Protein AF-A0A0F0HRY1-F1 (afdb_monomer)

Sequence (106 aa):
MSEFIFRAVPEMVEYFSDMADEMVQRFGISRAEAVARINESWKDDTFDSFPHILCHEFPEHWAYLIYYGDVPYWDEDADRSTWVASDPPPADSPAWTLPREPEQRD

Solvent-accessible surface area (backbone atoms only — not comparable to full-atom values): 6493 Å² total; per-residue (Å²): 128,64,65,62,83,40,57,56,37,71,72,49,48,50,48,53,48,52,18,25,51,40,32,27,73,75,69,71,47,54,61,34,54,31,36,14,44,55,24,62,76,42,57,90,47,74,39,86,55,80,84,43,82,73,66,77,51,61,42,58,61,55,32,48,44,70,42,30,68,66,76,94,68,85,56,90,84,54,85,60,87,83,63,60,68,48,82,75,70,60,97,83,43,83,34,57,56,47,77,71,75,77,78,82,80,127

pLDDT: mean 92.89, std 11.97, range [34.56, 98.69]

Radius of gyration: 14.02 Å; Cα contacts (8 Å, |Δi|>4): 127; chains: 1; bounding box: 34×28×32 Å

Mean predicted aligned error: 3.97 Å

Foldseek 3Di:
DQLAQAAADPVVSVQLLVLLVLLCVPVVDDSLQSSLLVNVVAVPHHHYDPPDPVVVDHSNVVSCCSFQVDDPDDDPPDPCVPGDTDDTPDPPDPSRPDDDDPDPDD

Secondary s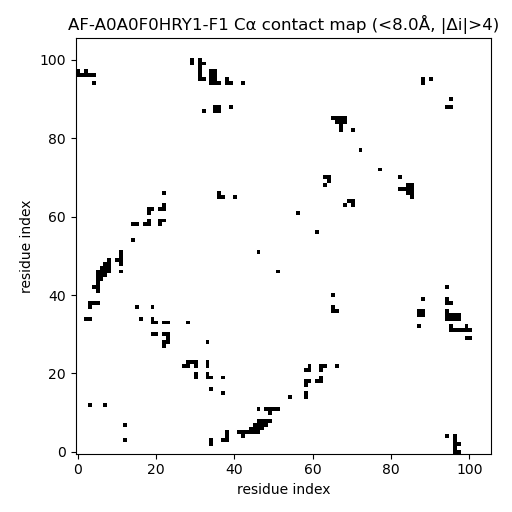tructure (DSSP, 8-state):
--S-SSEE-HHHHHHHHHHHHHHHHHH---HHHHHHHHHHHHTT-EE-SSS-GGGGS-HHHHHHHHHHS--S---TT---TTPPPPPPPPTT-TT--SPPPP----

Structure (mmCIF, N/CA/C/O backbone):
data_AF-A0A0F0HRY1-F1
#
_entry.id   AF-A0A0F0HRY1-F1
#
loop_
_atom_site.group_PDB
_atom_site.id
_atom_site.type_symbol
_atom_site.label_atom_id
_atom_site.label_alt_id
_atom_site.label_comp_id
_atom_site.label_asym_id
_atom_site.label_entity_id
_atom_site.label_seq_id
_atom_site.pdbx_PDB_ins_code
_atom_site.Cartn_x
_atom_site.Cartn_y
_atom_site.Cartn_z
_atom_site.occupancy
_atom_site.B_iso_or_equiv
_atom_site.auth_seq_id
_atom_site.auth_comp_id
_atom_site.auth_asym_id
_atom_site.auth_atom_id
_atom_site.pdbx_PDB_model_num
ATOM 1 N N . MET A 1 1 ? -16.124 4.682 6.010 1.00 60.97 1 MET A N 1
ATOM 2 C CA . MET A 1 1 ? -15.304 3.640 6.665 1.00 60.97 1 MET A CA 1
ATOM 3 C C . MET A 1 1 ? -13.858 4.068 6.501 1.00 60.97 1 MET A C 1
ATOM 5 O O . MET A 1 1 ? -13.577 4.684 5.482 1.00 60.97 1 MET A O 1
ATOM 9 N N . SER A 1 2 ? -12.999 3.857 7.500 1.00 87.00 2 SER A N 1
ATOM 10 C CA . SER A 1 2 ? -11.563 4.144 7.343 1.00 87.00 2 SER A CA 1
ATOM 11 C C . SER A 1 2 ? -10.958 3.116 6.392 1.00 87.00 2 SER A C 1
ATOM 13 O O . SER A 1 2 ? -11.267 1.935 6.539 1.00 87.00 2 SER A O 1
ATOM 15 N N . GLU A 1 3 ? -10.138 3.548 5.433 1.00 95.06 3 GLU A N 1
ATOM 16 C CA . GLU A 1 3 ? -9.381 2.628 4.573 1.00 95.06 3 GLU A CA 1
ATOM 17 C C . GLU A 1 3 ? -8.314 1.898 5.396 1.00 95.06 3 GLU A C 1
ATOM 19 O O . GLU A 1 3 ? -8.207 0.674 5.336 1.00 95.06 3 GLU A O 1
ATOM 24 N N . PHE A 1 4 ? -7.597 2.630 6.249 1.00 97.94 4 PHE A N 1
ATOM 25 C CA . PHE A 1 4 ? -6.493 2.077 7.024 1.00 97.94 4 PHE A CA 1
ATOM 26 C C . PHE A 1 4 ? -6.912 1.689 8.448 1.00 97.94 4 PHE A C 1
ATOM 28 O O . PHE A 1 4 ? -7.673 2.422 9.094 1.00 97.94 4 PHE A O 1
ATOM 35 N N . ILE A 1 5 ? -6.444 0.524 8.918 1.00 97.44 5 ILE A N 1
ATOM 36 C CA . ILE A 1 5 ? -6.753 -0.021 10.259 1.00 97.44 5 ILE A CA 1
ATOM 37 C C . ILE A 1 5 ? -5.848 0.531 11.360 1.00 97.44 5 ILE A C 1
ATOM 39 O O . ILE A 1 5 ? -6.221 0.518 12.533 1.00 97.44 5 ILE A O 1
ATOM 43 N N . PHE A 1 6 ? -4.664 1.005 10.988 1.00 96.56 6 PHE A N 1
ATOM 44 C CA . PHE A 1 6 ? -3.692 1.580 11.904 1.00 96.56 6 PHE A CA 1
ATOM 45 C C . PHE A 1 6 ? -3.932 3.078 12.100 1.00 96.56 6 PHE A C 1
ATOM 47 O O . PHE A 1 6 ? -4.596 3.760 11.315 1.00 96.56 6 PHE A O 1
ATOM 54 N N . ARG A 1 7 ? -3.366 3.610 13.182 1.00 96.88 7 ARG A N 1
ATOM 55 C CA . ARG A 1 7 ? -3.419 5.040 13.480 1.00 96.88 7 ARG A CA 1
ATOM 56 C C . ARG A 1 7 ? -2.363 5.780 12.662 1.00 96.88 7 ARG A C 1
ATOM 58 O O . ARG A 1 7 ? -1.183 5.451 12.746 1.00 96.88 7 ARG A O 1
ATOM 65 N N . ALA A 1 8 ? -2.779 6.824 11.955 1.00 97.38 8 ALA A N 1
ATOM 66 C CA . ALA A 1 8 ? -1.892 7.706 11.208 1.00 97.38 8 ALA A CA 1
ATOM 67 C C . ALA A 1 8 ? -2.379 9.162 11.267 1.00 97.38 8 ALA A C 1
ATOM 69 O O . ALA A 1 8 ? -3.586 9.415 11.339 1.00 97.38 8 ALA A O 1
ATOM 70 N N . VAL A 1 9 ? -1.448 10.119 11.241 1.00 97.81 9 VAL A N 1
ATOM 71 C CA . VAL A 1 9 ? -1.766 11.537 10.990 1.00 97.81 9 VAL A CA 1
ATOM 72 C C . VAL A 1 9 ? -2.274 11.730 9.551 1.00 97.81 9 VAL A C 1
ATOM 74 O O . VAL A 1 9 ? -1.945 10.907 8.693 1.00 97.81 9 VAL A O 1
ATOM 77 N N . PRO A 1 10 ? -3.069 12.778 9.255 1.00 97.62 10 PRO A N 1
ATOM 78 C CA . PRO A 1 10 ? -3.691 12.963 7.940 1.00 97.62 10 PRO A CA 1
ATOM 79 C C . PRO A 1 10 ? -2.714 12.896 6.760 1.00 97.62 10 PRO A C 1
ATOM 81 O O . PRO A 1 10 ? -2.999 12.233 5.772 1.00 97.62 10 PRO A O 1
ATOM 84 N N . GLU A 1 11 ? -1.533 13.491 6.895 1.00 98.00 11 GLU A N 1
ATOM 85 C CA . GLU A 1 11 ? -0.500 13.506 5.856 1.00 98.00 11 GLU A CA 1
ATOM 86 C C . GLU A 1 11 ? 0.067 12.103 5.583 1.00 98.00 11 GLU A C 1
ATOM 88 O O . GLU A 1 11 ? 0.400 11.755 4.453 1.00 98.00 11 GLU A O 1
ATOM 93 N N . MET A 1 12 ? 0.136 11.254 6.613 1.00 98.06 12 MET A N 1
ATOM 94 C CA . MET A 1 12 ? 0.509 9.849 6.443 1.00 98.06 12 MET A CA 1
ATOM 95 C C . MET A 1 12 ? -0.630 9.040 5.814 1.00 98.06 12 MET A C 1
ATOM 97 O O . MET A 1 12 ? -0.361 8.152 5.015 1.00 98.06 12 MET A O 1
ATOM 101 N N . VAL A 1 13 ? -1.896 9.349 6.123 1.00 98.06 13 VAL A N 1
ATOM 102 C CA . VAL A 1 13 ? -3.054 8.729 5.450 1.00 98.06 13 VAL A CA 1
ATOM 103 C C . VAL A 1 13 ? -3.041 9.034 3.950 1.00 98.06 13 VAL A C 1
ATOM 105 O O . VAL A 1 13 ? -3.287 8.129 3.157 1.00 98.06 13 VAL A O 1
ATOM 108 N N . GLU A 1 14 ? -2.715 10.269 3.561 1.00 98.00 14 GLU A N 1
ATOM 109 C CA . GLU A 1 14 ? -2.529 10.647 2.153 1.00 98.00 14 GLU A CA 1
ATOM 110 C C . GLU A 1 14 ? -1.395 9.836 1.513 1.00 98.00 14 GLU A C 1
ATOM 112 O O . GLU A 1 14 ? -1.615 9.201 0.487 1.00 98.00 14 GLU A O 1
ATOM 117 N N . TYR A 1 15 ? -0.240 9.721 2.178 1.00 98.19 15 TYR A N 1
ATOM 118 C CA . TYR A 1 15 ? 0.881 8.905 1.697 1.00 98.19 15 TYR A CA 1
ATOM 119 C C . TYR A 1 15 ? 0.508 7.426 1.460 1.00 98.19 15 TYR A C 1
ATOM 121 O O . TYR A 1 15 ? 0.893 6.834 0.451 1.00 98.19 15 TYR A O 1
ATOM 129 N N . PHE A 1 16 ? -0.265 6.810 2.363 1.00 98.50 16 PHE A N 1
ATOM 130 C CA . PHE A 1 16 ? -0.750 5.436 2.171 1.00 98.50 16 PHE A CA 1
ATOM 131 C C . PHE A 1 16 ? -1.834 5.335 1.089 1.00 98.50 16 PHE A C 1
ATOM 133 O O . PHE A 1 16 ? -1.920 4.313 0.409 1.00 98.50 16 PHE A O 1
ATOM 140 N N . SER A 1 17 ? -2.653 6.373 0.902 1.00 98.31 17 SER A N 1
ATOM 141 C CA . SER A 1 17 ? -3.614 6.428 -0.205 1.00 98.31 17 SER A CA 1
ATOM 142 C C . SER A 1 17 ? -2.898 6.497 -1.551 1.00 98.31 17 SER A C 1
ATOM 144 O O . SER A 1 17 ? -3.248 5.734 -2.449 1.00 98.31 17 SER A O 1
ATOM 146 N N . ASP A 1 18 ? -1.873 7.342 -1.671 1.00 98.50 18 ASP A N 1
ATOM 147 C CA . ASP A 1 18 ? -1.049 7.441 -2.878 1.00 98.50 18 ASP A CA 1
ATOM 148 C C . ASP A 1 18 ? -0.367 6.098 -3.173 1.00 98.50 18 ASP A C 1
ATOM 150 O O . ASP A 1 18 ? -0.356 5.630 -4.307 1.00 98.50 18 ASP A O 1
ATOM 154 N N . MET A 1 19 ? 0.114 5.404 -2.136 1.00 98.69 19 MET A N 1
ATOM 155 C CA . MET A 1 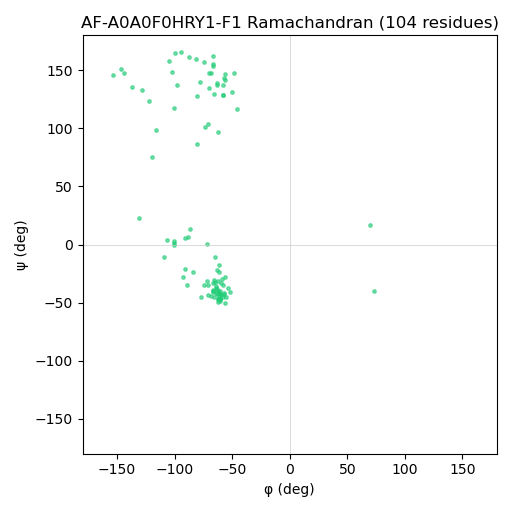19 ? 0.647 4.046 -2.271 1.00 98.69 19 MET A CA 1
ATOM 156 C C . MET A 1 19 ? -0.392 3.062 -2.812 1.00 98.69 19 MET A C 1
ATOM 158 O O . MET A 1 19 ? -0.074 2.258 -3.687 1.00 98.69 19 MET A O 1
ATOM 162 N N . ALA A 1 20 ? -1.634 3.121 -2.323 1.00 98.69 20 ALA A N 1
ATOM 163 C CA . ALA A 1 20 ? -2.710 2.282 -2.835 1.00 98.69 20 ALA A CA 1
ATOM 164 C C . ALA A 1 20 ? -3.005 2.588 -4.314 1.00 98.69 20 ALA A C 1
ATOM 166 O O . ALA A 1 20 ? -3.228 1.661 -5.093 1.00 98.69 20 ALA A O 1
ATOM 167 N N . ASP A 1 21 ? -2.951 3.859 -4.717 1.00 98.62 21 ASP A N 1
ATOM 168 C CA . ASP A 1 21 ? -3.118 4.269 -6.113 1.00 98.62 21 ASP A CA 1
ATOM 169 C C . ASP A 1 21 ? -1.971 3.775 -7.006 1.00 98.62 21 ASP A C 1
ATOM 171 O O . ASP A 1 21 ? 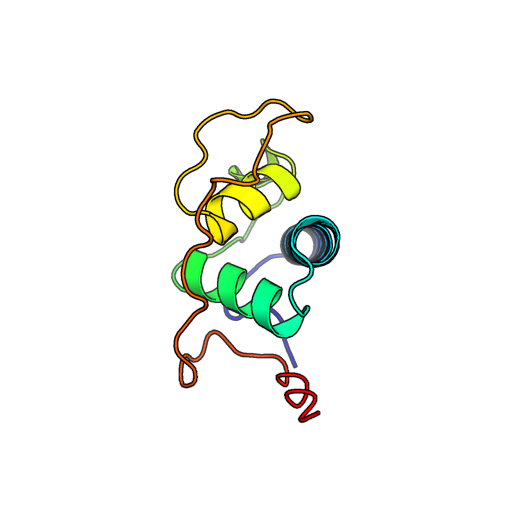-2.231 3.282 -8.106 1.00 98.62 21 ASP A O 1
ATOM 175 N N . GLU A 1 22 ? -0.724 3.810 -6.528 1.00 98.38 22 GLU A N 1
ATOM 176 C CA . GLU A 1 22 ? 0.423 3.210 -7.224 1.00 98.38 22 GLU A CA 1
ATOM 177 C C . GLU A 1 22 ? 0.237 1.696 -7.411 1.00 98.38 22 GLU A C 1
ATOM 179 O O . GLU A 1 22 ? 0.479 1.169 -8.499 1.00 98.38 22 GLU A O 1
ATOM 184 N N . MET A 1 23 ? -0.252 0.983 -6.389 1.00 98.44 23 MET A N 1
ATOM 185 C CA . MET A 1 23 ? -0.527 -0.455 -6.493 1.00 98.44 23 MET A CA 1
ATOM 186 C C . MET A 1 23 ? -1.608 -0.764 -7.538 1.00 98.44 23 MET A C 1
ATOM 188 O O . MET A 1 23 ? -1.451 -1.696 -8.330 1.00 98.44 23 MET A O 1
ATOM 192 N N . VAL A 1 24 ? -2.689 0.021 -7.575 1.00 98.31 24 VAL A N 1
ATOM 193 C CA . VAL A 1 24 ? -3.757 -0.130 -8.576 1.00 98.31 24 VAL A CA 1
ATOM 194 C C . VAL A 1 24 ? -3.209 0.116 -9.983 1.00 98.31 24 VAL A C 1
ATOM 196 O O . VAL A 1 24 ? -3.407 -0.706 -10.877 1.00 98.31 24 VAL A O 1
ATOM 199 N N . GLN A 1 25 ? -2.488 1.221 -10.183 1.00 97.19 25 GLN A N 1
ATOM 200 C CA . GLN A 1 25 ? -1.980 1.618 -11.498 1.00 97.19 25 GLN A CA 1
ATOM 201 C C . GLN A 1 25 ? -0.925 0.651 -12.044 1.00 97.19 25 GLN A C 1
ATOM 203 O O . GLN A 1 25 ? -0.919 0.364 -13.241 1.00 97.19 25 GLN A O 1
ATOM 208 N N . ARG A 1 26 ? -0.033 0.143 -11.186 1.00 95.00 26 ARG A N 1
ATOM 209 C CA . ARG A 1 26 ? 1.108 -0.682 -11.613 1.00 95.00 26 ARG A CA 1
ATOM 210 C C . ARG A 1 26 ? 0.796 -2.167 -11.680 1.00 95.00 26 ARG A C 1
ATOM 212 O O . ARG A 1 26 ? 1.359 -2.856 -12.528 1.00 95.00 26 ARG A O 1
ATOM 219 N N . PHE A 1 27 ? -0.052 -2.668 -10.784 1.00 95.44 27 PHE A N 1
ATOM 220 C CA . PHE A 1 27 ? -0.292 -4.108 -10.642 1.00 95.44 27 PHE A CA 1
ATOM 221 C C . PHE A 1 27 ? -1.679 -4.535 -11.122 1.00 95.44 27 PHE A C 1
ATOM 223 O O . PHE A 1 27 ? -1.927 -5.729 -11.260 1.00 95.44 27 PHE A O 1
ATOM 230 N N . GLY A 1 28 ? -2.578 -3.583 -11.395 1.00 95.94 28 GLY A N 1
ATOM 231 C CA . GLY A 1 28 ? -3.925 -3.872 -11.887 1.00 95.94 28 GLY A CA 1
ATOM 232 C C . GLY A 1 28 ? -4.837 -4.539 -10.855 1.00 95.94 28 GLY A C 1
ATOM 233 O O . GLY A 1 28 ? -5.858 -5.111 -11.231 1.00 95.94 28 GLY A O 1
ATOM 234 N N . ILE A 1 29 ? -4.480 -4.487 -9.568 1.00 97.50 29 ILE A N 1
ATOM 235 C CA . ILE A 1 29 ? -5.321 -4.984 -8.473 1.00 97.50 29 ILE A CA 1
ATOM 236 C C . ILE A 1 29 ? -6.387 -3.957 -8.083 1.00 97.50 29 ILE A C 1
ATOM 238 O O . ILE A 1 29 ? -6.253 -2.762 -8.340 1.00 97.50 29 ILE A O 1
ATOM 242 N N . SER A 1 30 ? -7.452 -4.416 -7.424 1.00 97.56 30 SER A N 1
ATOM 243 C CA . SER A 1 30 ? -8.487 -3.515 -6.904 1.00 97.56 30 SER A CA 1
ATOM 244 C C . SER A 1 30 ? -7.950 -2.627 -5.774 1.00 97.56 30 SER A C 1
ATOM 246 O O . SER A 1 30 ? -7.070 -3.037 -5.011 1.00 97.56 30 SER A O 1
ATOM 248 N N . ARG A 1 31 ? -8.551 -1.443 -5.576 1.00 97.88 31 ARG A N 1
ATOM 249 C CA . ARG A 1 31 ? -8.230 -0.584 -4.417 1.00 97.88 31 ARG A CA 1
ATOM 250 C C . ARG A 1 31 ? -8.460 -1.314 -3.089 1.00 97.88 31 ARG A C 1
ATOM 252 O O . ARG A 1 31 ? -7.696 -1.122 -2.151 1.00 97.88 31 ARG A O 1
ATOM 259 N N . ALA A 1 32 ? -9.474 -2.181 -3.014 1.00 98.00 32 ALA A N 1
ATOM 260 C CA . ALA A 1 32 ? -9.744 -2.981 -1.821 1.00 98.00 32 ALA A CA 1
ATOM 261 C C . ALA A 1 32 ? -8.590 -3.938 -1.487 1.00 98.00 32 ALA A C 1
ATOM 263 O O . ALA A 1 32 ? -8.234 -4.076 -0.319 1.00 98.00 32 ALA A O 1
ATOM 264 N N . GLU A 1 33 ? -7.985 -4.565 -2.497 1.00 98.38 33 GLU A N 1
ATOM 265 C CA . GLU A 1 33 ? -6.810 -5.417 -2.305 1.00 98.38 33 GLU A CA 1
ATOM 266 C C . GLU A 1 33 ? -5.562 -4.604 -1.963 1.00 98.38 33 GLU A C 1
ATOM 268 O O . GLU A 1 33 ? -4.845 -4.975 -1.037 1.00 98.38 33 GLU A O 1
ATOM 273 N N . ALA A 1 34 ? -5.325 -3.480 -2.648 1.00 98.50 34 ALA A N 1
ATOM 274 C CA . ALA A 1 34 ? -4.207 -2.589 -2.343 1.00 98.50 34 ALA A CA 1
ATOM 275 C C . ALA A 1 34 ? -4.244 -2.123 -0.876 1.00 98.50 34 ALA A C 1
ATOM 277 O O . ALA A 1 34 ? -3.280 -2.303 -0.133 1.00 98.50 34 ALA A O 1
ATOM 278 N N . VAL A 1 35 ? -5.401 -1.626 -0.426 1.00 98.56 35 VAL A N 1
ATOM 279 C CA . VAL A 1 35 ? -5.624 -1.217 0.967 1.00 98.56 35 VAL A CA 1
ATOM 280 C C . VAL A 1 35 ? -5.467 -2.394 1.931 1.00 98.56 35 VAL A C 1
ATOM 282 O O . VAL A 1 35 ? -4.844 -2.236 2.978 1.00 98.56 35 VAL A O 1
ATOM 285 N N . ALA A 1 36 ? -5.975 -3.583 1.593 1.00 98.38 36 ALA A N 1
ATOM 286 C CA . ALA A 1 36 ? -5.813 -4.756 2.448 1.00 98.38 36 ALA A CA 1
ATOM 287 C C . ALA A 1 36 ? -4.344 -5.170 2.599 1.00 98.38 36 ALA A C 1
ATOM 289 O O . ALA A 1 36 ? -3.910 -5.484 3.704 1.00 98.38 36 ALA A O 1
ATOM 290 N N . ARG A 1 37 ? -3.560 -5.136 1.519 1.00 98.56 37 ARG A N 1
ATOM 291 C CA . ARG A 1 37 ? -2.122 -5.427 1.565 1.00 98.56 37 ARG A CA 1
ATOM 292 C C . ARG A 1 37 ? -1.377 -4.416 2.442 1.00 98.56 37 ARG A C 1
ATOM 294 O O . ARG A 1 37 ? -0.649 -4.831 3.336 1.00 98.56 37 ARG A O 1
ATOM 301 N N . ILE A 1 38 ? -1.641 -3.119 2.265 1.00 98.56 38 ILE A N 1
ATOM 302 C CA . ILE A 1 38 ? -1.083 -2.038 3.101 1.00 98.56 38 ILE A CA 1
ATOM 303 C C . ILE A 1 38 ? -1.448 -2.232 4.579 1.00 98.56 38 ILE A C 1
ATOM 305 O O . ILE A 1 38 ? -0.591 -2.131 5.456 1.00 98.56 38 ILE A O 1
ATOM 309 N N . ASN A 1 39 ? -2.713 -2.553 4.862 1.00 98.50 39 ASN A N 1
ATOM 310 C CA . ASN A 1 39 ? -3.181 -2.832 6.216 1.00 98.50 39 ASN A CA 1
ATOM 311 C C . ASN A 1 39 ? -2.453 -4.017 6.840 1.00 98.50 39 ASN A C 1
ATOM 313 O O . ASN A 1 39 ? -2.013 -3.914 7.977 1.00 98.50 39 ASN A O 1
ATOM 317 N N . GLU A 1 40 ? -2.312 -5.127 6.118 1.00 98.06 40 GLU A N 1
ATOM 318 C CA . GLU A 1 40 ? -1.628 -6.313 6.634 1.00 98.06 40 GLU A CA 1
ATOM 319 C C . GLU A 1 40 ? -0.144 -6.036 6.916 1.00 98.06 40 GLU A C 1
ATOM 321 O O . GLU A 1 40 ? 0.373 -6.500 7.932 1.00 98.06 40 GLU A O 1
ATOM 326 N N . SER A 1 41 ? 0.520 -5.240 6.069 1.00 97.75 41 SER A N 1
ATOM 327 C CA . SER A 1 41 ? 1.938 -4.894 6.219 1.00 97.75 41 SER A CA 1
ATOM 328 C C . SER A 1 41 ? 2.253 -4.056 7.460 1.00 97.75 41 SER A C 1
ATOM 330 O O . SER A 1 41 ? 3.344 -4.204 8.004 1.00 97.75 41 SER A O 1
ATOM 332 N N . TRP A 1 42 ? 1.319 -3.214 7.917 1.00 97.38 42 TRP A N 1
ATOM 333 C CA . TRP A 1 42 ? 1.553 -2.251 9.008 1.00 97.38 42 TRP A CA 1
ATOM 334 C C . TRP A 1 42 ? 0.480 -2.260 10.103 1.00 97.38 42 TRP A C 1
ATOM 336 O O . TRP A 1 42 ? 0.297 -1.281 10.825 1.00 97.38 42 TRP A O 1
ATOM 346 N N . LYS A 1 43 ? -0.261 -3.363 10.250 1.00 96.19 43 LYS A N 1
ATOM 347 C CA . LYS A 1 43 ? -1.378 -3.481 11.209 1.00 96.19 43 LYS A CA 1
ATOM 348 C C . LYS A 1 43 ? -1.003 -3.195 12.666 1.00 96.19 43 LYS A C 1
ATOM 350 O O . LYS A 1 43 ? -1.864 -2.777 13.436 1.00 96.19 43 LYS A O 1
ATOM 355 N N . ASP A 1 44 ? 0.255 -3.434 13.027 1.00 96.75 44 ASP A N 1
ATOM 356 C CA . ASP A 1 44 ? 0.775 -3.294 14.389 1.00 96.75 44 ASP A CA 1
ATOM 357 C C . ASP A 1 44 ? 1.559 -1.980 14.592 1.00 96.75 44 ASP A C 1
ATOM 359 O O . ASP A 1 44 ? 2.083 -1.734 15.681 1.00 96.75 44 ASP A O 1
ATOM 363 N N . ASP A 1 45 ? 1.620 -1.123 13.567 1.00 97.44 45 ASP A N 1
ATOM 364 C CA . ASP A 1 45 ? 2.360 0.136 13.580 1.00 97.44 45 ASP A CA 1
ATOM 365 C C . ASP A 1 45 ? 1.465 1.359 13.848 1.00 97.44 45 ASP A C 1
ATOM 367 O O . ASP A 1 45 ? 0.234 1.337 13.753 1.00 97.44 45 ASP A O 1
ATOM 371 N N . THR A 1 46 ? 2.113 2.474 14.189 1.00 97.12 46 THR A N 1
ATOM 372 C CA . THR A 1 46 ? 1.469 3.779 14.386 1.00 97.12 46 THR A CA 1
ATOM 373 C C . THR A 1 46 ? 2.298 4.881 13.745 1.00 97.12 46 THR A C 1
ATOM 375 O O . THR A 1 46 ? 3.507 4.948 13.964 1.00 97.12 46 THR A O 1
ATOM 378 N N . PHE A 1 47 ? 1.644 5.795 13.031 1.00 97.44 47 PHE A N 1
ATOM 379 C CA . PHE A 1 47 ? 2.295 6.856 12.261 1.00 97.44 47 P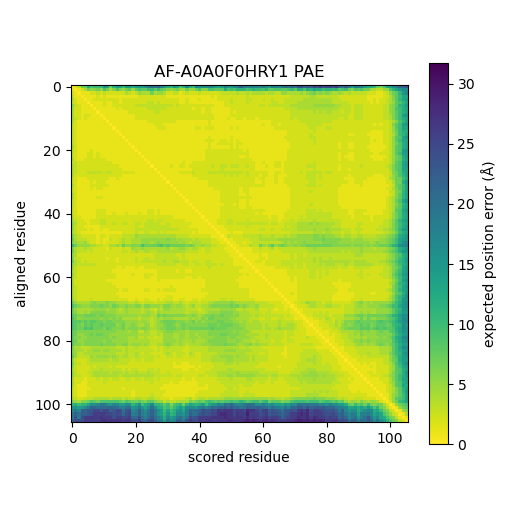HE A CA 1
ATOM 380 C C . PHE A 1 47 ? 1.869 8.241 12.769 1.00 97.44 47 PHE A C 1
ATOM 382 O O . PHE A 1 47 ? 1.050 8.929 12.163 1.00 97.44 47 PHE A O 1
ATOM 389 N N . ASP A 1 48 ? 2.411 8.643 13.921 1.00 96.50 48 ASP A N 1
ATOM 390 C CA . ASP A 1 48 ? 1.995 9.846 14.666 1.00 96.50 48 ASP A CA 1
ATOM 391 C C . ASP A 1 48 ? 2.724 11.149 14.263 1.00 96.50 48 ASP A C 1
ATOM 393 O O . ASP A 1 48 ? 2.542 12.190 14.898 1.00 96.50 48 ASP A O 1
ATOM 397 N N . SER A 1 49 ? 3.554 11.123 13.218 1.00 95.81 49 SER A N 1
ATOM 398 C CA . SER A 1 49 ? 4.306 12.292 12.752 1.00 95.81 49 SER A CA 1
ATOM 399 C C . SER A 1 49 ? 4.491 12.293 11.241 1.00 95.81 49 SER A C 1
ATOM 401 O O . SER A 1 49 ? 4.638 11.233 10.637 1.00 95.81 49 SER A O 1
ATOM 403 N N . PHE A 1 50 ? 4.597 13.489 10.664 1.00 91.81 50 PHE A N 1
ATOM 404 C CA . PHE A 1 50 ? 4.988 13.694 9.274 1.00 91.81 50 PHE A CA 1
ATOM 405 C C . PHE A 1 50 ? 6.145 14.715 9.185 1.00 91.81 50 PHE A C 1
ATOM 407 O O . PHE A 1 50 ? 6.061 15.766 9.829 1.00 91.81 50 PHE A O 1
ATOM 414 N N . PRO A 1 51 ? 7.218 14.443 8.414 1.00 92.06 51 PRO A N 1
ATOM 415 C CA . PRO A 1 51 ? 7.474 13.195 7.693 1.00 92.06 51 PRO A CA 1
ATOM 416 C C . PRO A 1 51 ? 7.809 12.034 8.643 1.00 92.06 51 PRO A C 1
ATOM 418 O O . PRO A 1 51 ? 8.418 12.225 9.697 1.00 92.06 51 PRO A O 1
ATOM 421 N N . HIS A 1 52 ? 7.419 10.822 8.254 1.00 96.00 52 HIS A N 1
ATOM 422 C CA . HIS A 1 52 ? 7.865 9.576 8.882 1.00 96.00 52 HIS A CA 1
ATOM 423 C C . HIS A 1 52 ? 9.069 9.002 8.116 1.00 96.00 52 HIS A C 1
ATOM 425 O O . HIS A 1 52 ? 9.324 9.401 6.982 1.00 96.00 52 HIS A O 1
ATOM 431 N N . ILE A 1 53 ? 9.800 8.035 8.688 1.00 95.38 53 ILE A N 1
ATOM 432 C CA . ILE A 1 53 ? 10.946 7.409 7.998 1.00 95.38 53 ILE A CA 1
ATOM 433 C C . ILE A 1 53 ? 10.547 6.740 6.671 1.00 95.38 53 ILE A C 1
ATOM 435 O O . ILE A 1 53 ? 11.334 6.739 5.732 1.00 95.38 53 ILE A O 1
ATOM 439 N N . LEU A 1 54 ? 9.306 6.249 6.561 1.00 96.38 54 LEU A N 1
ATOM 440 C CA . LEU A 1 54 ? 8.770 5.701 5.307 1.00 96.38 54 LEU A CA 1
ATOM 441 C C . LEU A 1 54 ? 8.771 6.735 4.172 1.00 96.38 54 LEU A C 1
ATOM 443 O O . LEU A 1 54 ? 9.040 6.377 3.032 1.00 96.38 54 LEU A O 1
ATOM 447 N N . CYS A 1 55 ? 8.561 8.015 4.494 1.00 96.44 55 CYS A N 1
ATOM 448 C CA . CYS A 1 55 ? 8.546 9.115 3.530 1.00 96.44 55 CYS A CA 1
ATOM 449 C C . CYS A 1 55 ? 9.939 9.464 2.977 1.00 96.44 55 CYS A C 1
ATOM 451 O O . CYS A 1 55 ? 10.053 10.409 2.200 1.00 96.44 55 CYS A O 1
ATOM 453 N N . HIS A 1 56 ? 11.000 8.761 3.397 1.00 96.56 56 HIS A N 1
ATOM 454 C CA . HIS A 1 56 ? 12.295 8.829 2.716 1.00 96.56 56 HIS A CA 1
ATOM 455 C C . HIS A 1 56 ? 12.212 8.254 1.297 1.00 96.56 56 HIS A C 1
ATOM 457 O O . HIS A 1 56 ? 12.909 8.730 0.407 1.00 96.56 56 HIS A O 1
ATOM 463 N N . GLU A 1 57 ? 11.348 7.259 1.095 1.00 96.56 57 GLU A N 1
ATOM 464 C CA . GLU A 1 57 ? 11.069 6.678 -0.213 1.00 96.56 57 GLU A CA 1
ATOM 465 C C . GLU A 1 57 ? 9.709 7.150 -0.733 1.00 96.56 57 GLU A C 1
ATOM 467 O O . GLU A 1 57 ? 8.818 7.546 0.030 1.00 96.56 57 GLU A O 1
ATOM 472 N N . PHE A 1 58 ? 9.534 7.088 -2.048 1.00 96.12 58 PHE A N 1
ATOM 473 C CA . PHE A 1 58 ? 8.243 7.355 -2.669 1.00 96.12 58 PHE A CA 1
ATOM 474 C C . PHE A 1 58 ? 7.258 6.189 -2.457 1.00 96.12 58 PHE A C 1
ATOM 476 O O . PHE A 1 58 ? 7.690 5.052 -2.229 1.00 96.12 58 PHE A O 1
ATOM 483 N N . PRO A 1 59 ? 5.936 6.435 -2.535 1.00 97.69 59 PRO A N 1
ATOM 484 C CA . PRO A 1 59 ? 4.927 5.395 -2.349 1.00 97.69 59 PRO A CA 1
ATOM 485 C C . PRO A 1 59 ? 5.121 4.164 -3.249 1.00 97.69 59 PRO A C 1
ATOM 487 O O . PRO A 1 59 ? 4.938 3.037 -2.783 1.00 97.69 59 PRO A O 1
ATOM 490 N N . GLU A 1 60 ? 5.563 4.336 -4.501 1.00 96.25 60 GLU A N 1
ATOM 491 C CA . GLU A 1 60 ? 5.774 3.221 -5.430 1.00 96.25 60 GLU A CA 1
ATOM 492 C C . GLU A 1 60 ? 6.838 2.230 -4.949 1.00 96.25 60 GLU A C 1
ATOM 494 O O . GLU A 1 60 ? 6.717 1.031 -5.206 1.00 96.25 60 GLU A O 1
ATOM 499 N N . HIS A 1 61 ? 7.851 2.695 -4.212 1.00 96.06 61 HIS A N 1
ATOM 500 C CA . HIS A 1 61 ? 8.898 1.828 -3.675 1.00 96.06 61 HIS A CA 1
ATOM 501 C C . HIS A 1 61 ? 8.297 0.778 -2.735 1.00 96.06 61 HIS A C 1
ATOM 503 O O . HIS A 1 61 ? 8.529 -0.425 -2.882 1.00 96.06 61 HIS A O 1
ATOM 509 N N . TRP A 1 62 ? 7.457 1.230 -1.803 1.00 97.69 62 TRP A N 1
ATOM 510 C CA . TRP A 1 62 ? 6.774 0.351 -0.861 1.00 97.69 62 TRP A CA 1
ATOM 511 C C . TRP A 1 62 ? 5.692 -0.486 -1.537 1.00 97.69 62 TRP A C 1
ATOM 513 O O . TRP A 1 62 ? 5.541 -1.654 -1.188 1.00 97.69 62 TRP A O 1
ATOM 523 N N . ALA A 1 63 ? 4.999 0.054 -2.545 1.00 97.69 63 ALA A N 1
ATOM 524 C CA . ALA A 1 63 ? 4.036 -0.704 -3.340 1.00 97.69 63 ALA A CA 1
ATOM 525 C C . ALA A 1 63 ? 4.676 -1.968 -3.948 1.00 97.69 63 ALA A C 1
ATOM 527 O O . ALA A 1 63 ? 4.107 -3.055 -3.835 1.00 97.69 63 ALA A O 1
ATOM 528 N N . TYR A 1 64 ? 5.882 -1.858 -4.525 1.00 96.88 64 TYR A N 1
ATOM 529 C CA . TYR A 1 64 ? 6.624 -3.016 -5.042 1.00 96.88 64 TYR A CA 1
ATOM 530 C C . TYR A 1 64 ? 6.986 -4.024 -3.947 1.00 96.88 64 TYR A C 1
ATOM 532 O O . TYR A 1 64 ? 6.758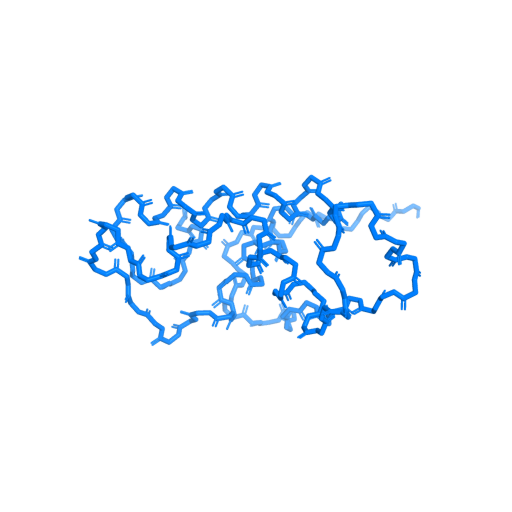 -5.220 -4.139 1.00 96.88 64 TYR A O 1
ATOM 540 N N . LEU A 1 65 ? 7.509 -3.565 -2.803 1.00 96.94 65 LEU A N 1
ATOM 541 C CA . LEU A 1 65 ? 7.870 -4.454 -1.688 1.00 96.94 65 LEU A CA 1
ATOM 542 C C . LEU A 1 65 ? 6.666 -5.208 -1.141 1.00 96.94 65 LEU A C 1
ATOM 544 O O . LEU A 1 65 ? 6.747 -6.409 -0.917 1.00 96.94 65 LEU A O 1
ATOM 548 N N . ILE A 1 66 ? 5.545 -4.520 -0.949 1.00 97.94 66 ILE A N 1
ATOM 549 C CA . ILE A 1 66 ? 4.320 -5.121 -0.422 1.00 97.94 66 ILE A CA 1
ATOM 550 C C . ILE A 1 66 ? 3.735 -6.125 -1.416 1.00 97.94 66 ILE A C 1
ATOM 552 O O . ILE A 1 66 ? 3.246 -7.182 -1.019 1.00 97.94 66 ILE A O 1
ATOM 556 N N . TYR A 1 67 ? 3.748 -5.796 -2.709 1.00 97.88 67 TYR A N 1
ATOM 557 C CA . TYR A 1 67 ? 3.112 -6.631 -3.719 1.00 97.88 67 TYR A CA 1
ATOM 558 C C . TYR A 1 67 ? 3.934 -7.872 -4.069 1.00 97.88 67 TYR A C 1
ATOM 560 O O . TYR A 1 67 ? 3.378 -8.966 -4.136 1.00 97.88 67 TYR A O 1
ATOM 568 N N . TYR A 1 68 ? 5.244 -7.731 -4.272 1.00 96.56 68 TYR A N 1
ATOM 569 C CA . TYR A 1 68 ? 6.103 -8.851 -4.664 1.00 96.56 68 TYR A CA 1
ATOM 570 C C . TYR A 1 68 ? 6.749 -9.563 -3.472 1.00 96.56 68 TYR A C 1
ATOM 572 O O . TYR A 1 68 ? 7.023 -10.757 -3.559 1.00 96.56 68 TYR A O 1
ATOM 580 N N . GLY A 1 69 ? 6.975 -8.881 -2.346 1.00 92.88 69 GLY A N 1
ATOM 581 C CA . GLY A 1 69 ? 7.709 -9.412 -1.189 1.00 92.88 69 GLY A CA 1
ATOM 582 C C . GLY A 1 69 ? 9.221 -9.521 -1.426 1.00 92.88 69 GLY A C 1
ATOM 583 O O . GLY A 1 69 ? 10.008 -9.171 -0.549 1.00 92.88 69 GLY A O 1
ATOM 584 N N . ASP A 1 70 ? 9.625 -9.946 -2.624 1.00 90.75 70 ASP A N 1
ATOM 585 C CA . ASP A 1 70 ? 11.003 -9.956 -3.112 1.00 90.75 70 ASP A CA 1
ATOM 586 C C . ASP A 1 70 ? 11.104 -9.140 -4.409 1.00 90.75 70 ASP A C 1
ATOM 588 O O . ASP A 1 70 ? 10.391 -9.406 -5.378 1.00 90.75 70 ASP A O 1
ATOM 592 N N . VAL A 1 71 ? 11.978 -8.128 -4.419 1.00 92.75 71 VAL A N 1
ATOM 593 C CA . VAL A 1 71 ? 12.211 -7.226 -5.559 1.00 92.75 71 VAL A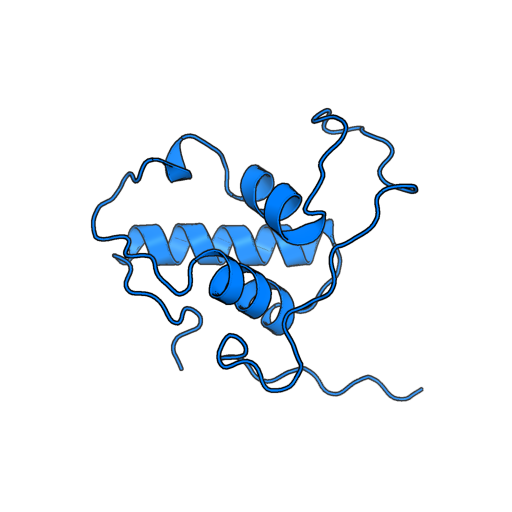 CA 1
ATOM 594 C C . VAL A 1 71 ? 13.652 -7.424 -6.041 1.00 92.75 71 VAL A C 1
ATOM 596 O O . VAL A 1 71 ? 14.577 -6.854 -5.455 1.00 92.75 71 VAL A O 1
ATOM 599 N N . PRO A 1 72 ? 13.876 -8.225 -7.102 1.00 90.75 72 PRO A N 1
ATOM 600 C CA . PRO A 1 72 ? 15.223 -8.585 -7.545 1.00 90.75 72 PRO A CA 1
ATOM 601 C C . PRO A 1 72 ? 16.079 -7.409 -8.038 1.00 90.75 72 PRO A C 1
ATOM 603 O O . PRO A 1 72 ? 17.297 -7.414 -7.858 1.00 90.75 72 PRO A O 1
ATOM 606 N N . TYR A 1 73 ? 15.468 -6.423 -8.698 1.00 91.12 73 TYR A N 1
ATOM 607 C CA . TYR A 1 73 ? 16.146 -5.243 -9.244 1.00 91.12 73 TYR A CA 1
ATOM 608 C C . TYR A 1 73 ? 15.183 -4.056 -9.333 1.00 91.12 73 TYR A C 1
ATOM 610 O O . TYR A 1 73 ? 13.998 -4.231 -9.587 1.00 91.12 73 TYR A O 1
ATOM 618 N N . TRP A 1 74 ? 15.698 -2.845 -9.121 1.00 91.25 74 TRP A N 1
ATOM 619 C CA . TRP A 1 74 ? 14.895 -1.629 -8.919 1.00 91.25 74 TRP A CA 1
ATOM 620 C C . TRP A 1 74 ? 14.761 -0.735 -10.150 1.00 91.25 74 TRP A C 1
ATOM 622 O O . TRP A 1 74 ? 14.140 0.322 -10.070 1.00 91.25 74 TRP A O 1
ATOM 632 N N . ASP A 1 75 ? 15.343 -1.139 -11.278 1.00 92.00 75 ASP A N 1
ATOM 633 C CA . ASP A 1 75 ? 15.286 -0.358 -12.508 1.00 92.00 75 ASP A CA 1
ATOM 634 C C . ASP A 1 75 ? 13.829 -0.123 -12.936 1.00 92.00 75 ASP A C 1
ATOM 636 O O . ASP A 1 75 ? 12.994 -1.029 -12.898 1.00 92.00 75 ASP A O 1
ATOM 640 N N . GLU A 1 76 ? 13.506 1.099 -13.362 1.00 85.88 76 GLU A N 1
ATOM 641 C CA . GLU A 1 76 ? 12.151 1.454 -13.802 1.00 85.88 76 GLU A CA 1
ATOM 642 C C . GLU A 1 76 ? 11.687 0.532 -14.946 1.00 85.88 76 GLU A C 1
ATOM 644 O O . GLU A 1 76 ? 10.593 -0.040 -14.882 1.00 85.88 76 GLU A O 1
ATOM 649 N N . ASP A 1 77 ? 12.596 0.258 -15.886 1.00 89.06 77 ASP A N 1
ATOM 650 C CA . ASP A 1 77 ? 12.407 -0.593 -17.068 1.00 89.06 77 ASP A CA 1
ATOM 651 C C . ASP A 1 77 ? 12.672 -2.094 -16.822 1.00 89.06 77 ASP A C 1
ATOM 653 O O . ASP A 1 77 ? 12.813 -2.872 -17.767 1.00 89.06 77 ASP A O 1
ATOM 657 N N . ALA A 1 78 ? 12.762 -2.521 -15.560 1.00 90.94 78 ALA A N 1
ATOM 658 C CA . ALA A 1 78 ? 12.893 -3.925 -15.182 1.00 90.94 78 ALA A CA 1
ATOM 659 C C . ALA A 1 78 ? 11.839 -4.816 -15.873 1.00 90.94 78 ALA A C 1
ATOM 661 O O . ALA A 1 78 ? 10.638 -4.530 -15.813 1.00 90.94 78 ALA A O 1
ATOM 662 N N . ASP A 1 79 ? 12.269 -5.938 -16.464 1.00 91.25 79 ASP A N 1
ATOM 663 C CA . ASP A 1 79 ? 11.347 -6.985 -16.917 1.00 91.25 79 ASP A CA 1
ATOM 664 C C . ASP A 1 79 ? 10.806 -7.744 -15.702 1.00 91.25 79 ASP A C 1
ATOM 666 O O . ASP A 1 79 ? 11.464 -8.606 -15.123 1.00 91.25 79 ASP A O 1
ATOM 670 N N . ARG A 1 80 ? 9.582 -7.401 -15.309 1.00 91.94 80 ARG A N 1
ATOM 671 C CA . ARG A 1 80 ? 8.916 -7.974 -14.134 1.00 91.94 80 ARG A CA 1
ATOM 672 C C . ARG A 1 80 ? 8.079 -9.208 -14.473 1.00 91.94 80 ARG A C 1
ATOM 674 O O . ARG A 1 80 ? 7.395 -9.730 -13.601 1.00 91.94 80 ARG A O 1
ATOM 681 N N . SER A 1 81 ? 8.121 -9.702 -15.715 1.00 91.19 81 SER A N 1
ATOM 682 C CA . SER A 1 81 ? 7.260 -10.805 -16.173 1.00 91.19 81 SER A CA 1
ATOM 683 C C . SER A 1 81 ? 7.487 -12.129 -15.435 1.00 91.19 81 SER A C 1
ATOM 685 O O . SER A 1 81 ? 6.597 -12.978 -15.409 1.00 91.19 81 SER A O 1
ATOM 687 N N . THR A 1 82 ? 8.659 -12.309 -14.821 1.00 92.19 82 THR A N 1
ATOM 688 C CA . THR A 1 82 ? 8.997 -13.503 -14.032 1.00 92.19 82 THR A CA 1
ATOM 689 C C . THR A 1 82 ? 8.867 -13.292 -12.526 1.00 92.19 82 THR A C 1
ATOM 691 O O . THR A 1 82 ? 9.187 -14.205 -11.764 1.00 92.19 82 THR A O 1
ATOM 694 N N . TRP A 1 83 ? 8.486 -12.095 -12.077 1.00 94.81 83 TRP A N 1
ATOM 695 C CA . TRP A 1 83 ? 8.351 -11.804 -10.655 1.00 94.81 83 TRP A CA 1
ATOM 696 C C . TRP A 1 83 ? 7.041 -12.388 -10.142 1.00 94.81 83 TRP A C 1
ATOM 698 O O . TRP A 1 83 ? 6.012 -12.350 -10.817 1.00 94.81 83 TRP A O 1
ATOM 708 N N . VAL A 1 84 ? 7.082 -12.952 -8.939 1.00 94.62 84 VAL A N 1
ATOM 709 C CA . VAL A 1 84 ? 5.928 -13.619 -8.340 1.00 94.62 84 VAL A CA 1
ATOM 710 C C . VAL A 1 84 ? 5.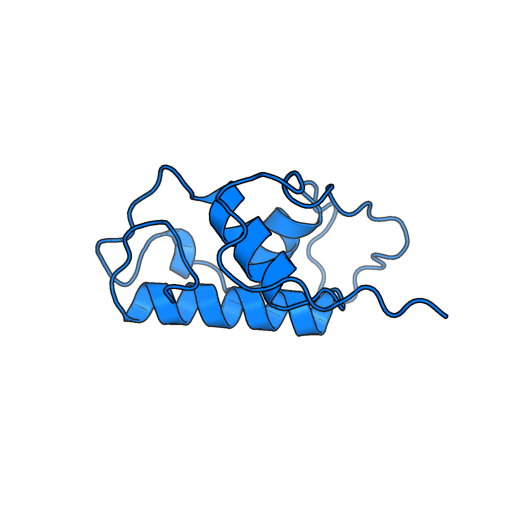298 -12.668 -7.338 1.00 94.62 84 VAL A C 1
ATOM 712 O O . VAL A 1 84 ? 5.942 -12.280 -6.367 1.00 94.62 84 VAL A O 1
ATOM 715 N N . ALA A 1 85 ? 4.050 -12.274 -7.585 1.00 95.50 85 ALA A N 1
ATOM 716 C CA . ALA A 1 85 ? 3.279 -11.519 -6.608 1.00 95.50 85 ALA A CA 1
ATOM 717 C C . ALA A 1 85 ? 3.056 -12.374 -5.355 1.00 95.50 85 ALA A C 1
ATOM 719 O O . ALA A 1 85 ? 2.735 -13.560 -5.451 1.00 95.50 85 ALA A O 1
ATOM 720 N N . SER A 1 86 ? 3.200 -11.765 -4.184 1.00 95.19 86 SER A N 1
ATOM 721 C CA . SER A 1 86 ? 2.815 -12.387 -2.923 1.00 95.19 86 SER A CA 1
ATOM 722 C C . SER A 1 86 ? 1.293 -12.532 -2.851 1.00 95.19 86 SER A C 1
ATOM 724 O O . SER A 1 86 ? 0.550 -11.682 -3.361 1.00 95.19 86 SER A O 1
ATOM 726 N N . ASP A 1 87 ? 0.816 -13.583 -2.183 1.00 95.50 87 ASP A N 1
ATOM 727 C CA . ASP A 1 87 ? -0.617 -13.796 -1.976 1.00 95.50 87 ASP A CA 1
ATOM 728 C C . ASP A 1 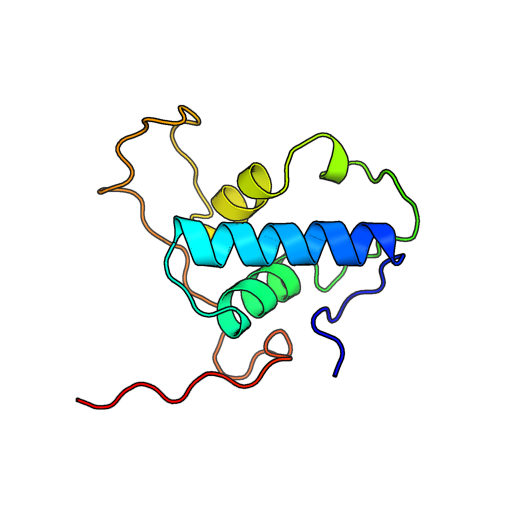87 ? -1.256 -12.585 -1.265 1.00 95.50 87 ASP A C 1
ATOM 730 O O . ASP A 1 87 ? -0.626 -11.970 -0.395 1.00 95.50 87 ASP A O 1
ATOM 734 N N . PRO A 1 88 ? -2.497 -12.203 -1.617 1.00 96.19 88 PRO A N 1
ATOM 735 C CA . PRO A 1 88 ? -3.218 -11.183 -0.869 1.00 96.19 88 PRO A CA 1
ATOM 736 C C . PRO A 1 88 ? -3.552 -11.683 0.549 1.00 96.19 88 PRO A C 1
ATOM 738 O O . PRO A 1 88 ? -3.560 -12.894 0.798 1.00 96.19 88 PRO A O 1
ATOM 741 N N . PRO A 1 89 ? -3.890 -10.780 1.490 1.00 96.94 89 PRO A N 1
ATOM 742 C CA . PRO A 1 89 ? -4.297 -11.187 2.830 1.00 96.94 89 PRO A CA 1
ATOM 743 C C . PRO A 1 89 ? -5.485 -12.167 2.794 1.00 96.94 89 PRO A C 1
ATOM 745 O O . PRO A 1 89 ? -6.369 -12.010 1.943 1.00 96.94 89 PRO A O 1
ATOM 748 N N . PRO A 1 90 ? -5.573 -13.132 3.734 1.00 96.12 90 PRO A N 1
ATOM 749 C CA . PRO A 1 90 ? -6.669 -14.099 3.792 1.00 96.12 90 PRO A CA 1
ATOM 750 C C . PRO A 1 90 ? -8.053 -13.456 3.684 1.00 96.12 90 PRO A C 1
ATOM 752 O O . PRO A 1 90 ? -8.281 -12.341 4.159 1.00 96.12 90 PRO A O 1
ATOM 755 N N . ALA A 1 91 ? -9.000 -14.171 3.073 1.00 93.56 91 ALA A N 1
ATOM 756 C CA . ALA A 1 91 ? -10.328 -13.649 2.761 1.00 93.56 91 ALA A CA 1
ATOM 757 C C . ALA A 1 91 ? -11.155 -13.225 3.998 1.00 93.56 91 ALA A C 1
ATOM 759 O O . ALA A 1 91 ? -12.135 -12.495 3.854 1.00 93.56 91 ALA A O 1
ATOM 760 N N . ASP A 1 92 ? -10.785 -13.667 5.190 1.00 94.19 92 ASP A N 1
ATOM 761 C CA . ASP A 1 92 ? -11.386 -13.340 6.483 1.00 94.19 92 ASP A CA 1
ATOM 762 C C . ASP A 1 92 ? -10.518 -12.390 7.331 1.00 94.19 92 ASP A C 1
ATOM 764 O O . ASP A 1 92 ? -10.888 -12.066 8.461 1.00 94.19 92 ASP A O 1
ATOM 768 N N . SER A 1 93 ? -9.386 -11.913 6.795 1.00 96.62 93 SER A N 1
ATOM 769 C CA . SER A 1 93 ? -8.500 -10.982 7.498 1.00 96.62 93 SER A CA 1
ATOM 770 C C . SER A 1 93 ? -9.210 -9.648 7.788 1.00 96.62 93 SER A C 1
ATOM 772 O O . SER A 1 93 ? -9.885 -9.101 6.908 1.00 96.62 93 SER A O 1
ATOM 774 N N . PRO A 1 94 ? -9.014 -9.059 8.985 1.00 96.00 94 PRO A N 1
ATOM 775 C CA . PRO A 1 94 ? -9.509 -7.719 9.298 1.00 96.00 94 PRO A CA 1
ATOM 776 C C . PRO A 1 94 ? -8.848 -6.614 8.457 1.00 96.00 94 PRO A C 1
ATOM 778 O O . PRO A 1 94 ? -9.320 -5.481 8.477 1.00 96.00 94 PRO A O 1
ATOM 781 N N . ALA A 1 95 ? -7.781 -6.926 7.712 1.00 97.38 95 ALA A N 1
ATOM 782 C CA . ALA A 1 95 ? -7.133 -5.995 6.793 1.00 97.38 95 ALA A CA 1
ATOM 783 C C . ALA A 1 95 ? -8.069 -5.515 5.665 1.00 97.38 95 ALA A C 1
ATOM 785 O O . ALA A 1 95 ? -7.883 -4.430 5.113 1.00 97.38 95 ALA A O 1
ATOM 786 N N . TRP A 1 96 ? -9.105 -6.294 5.344 1.00 97.50 96 TRP A N 1
ATOM 787 C CA . TRP A 1 96 ? -10.107 -5.954 4.338 1.00 97.50 96 TRP A CA 1
ATOM 788 C C . TRP A 1 96 ? -11.170 -4.996 4.893 1.00 97.50 96 TRP A C 1
ATOM 790 O O . TRP A 1 96 ? -12.232 -5.407 5.357 1.00 97.50 96 TRP A O 1
ATOM 800 N N . THR A 1 97 ? -10.883 -3.698 4.828 1.00 97.12 97 THR A N 1
ATOM 801 C CA . THR A 1 97 ? -11.765 -2.610 5.297 1.00 97.12 97 THR A CA 1
ATOM 802 C C . THR A 1 97 ? -12.709 -2.075 4.221 1.00 97.12 97 THR A C 1
ATOM 804 O O . THR A 1 97 ? -13.732 -1.460 4.537 1.00 97.12 97 THR A O 1
ATOM 807 N N . LEU A 1 98 ? -12.372 -2.304 2.950 1.00 96.50 98 LEU A N 1
ATOM 808 C CA . LEU A 1 98 ? -13.166 -1.912 1.792 1.00 96.50 98 LEU A CA 1
ATOM 809 C C . LEU A 1 98 ? -13.925 -3.116 1.212 1.00 96.50 98 LEU A C 1
ATOM 811 O O . LEU A 1 98 ? -13.427 -4.244 1.274 1.00 96.50 98 LEU A O 1
ATOM 815 N N . PRO A 1 99 ? -15.118 -2.904 0.623 1.00 91.44 99 PRO A N 1
ATOM 816 C CA . PRO A 1 99 ? -15.825 -3.961 -0.088 1.00 91.44 99 PRO A CA 1
ATOM 817 C C . PRO A 1 99 ? -14.954 -4.519 -1.212 1.00 91.44 99 PRO A C 1
ATOM 819 O O . PRO A 1 99 ? -14.460 -3.760 -2.045 1.00 91.44 99 PRO A O 1
ATOM 822 N N . ARG A 1 100 ? -14.802 -5.844 -1.264 1.00 86.19 100 ARG A N 1
ATOM 823 C CA . ARG A 1 100 ? -14.247 -6.494 -2.453 1.00 86.19 100 ARG A CA 1
ATOM 824 C C . ARG A 1 100 ? -15.230 -6.288 -3.592 1.00 86.19 100 ARG A C 1
ATOM 826 O O . ARG A 1 100 ? -16.427 -6.536 -3.417 1.00 86.19 100 ARG A O 1
ATOM 833 N N . GLU A 1 101 ? -14.744 -5.815 -4.732 1.00 74.12 101 GLU A N 1
ATOM 834 C CA . GLU A 1 101 ? -15.565 -5.811 -5.936 1.00 74.12 101 GLU A CA 1
ATOM 835 C C . GLU A 1 101 ? -16.037 -7.247 -6.199 1.00 74.12 101 GLU A C 1
ATOM 837 O O . GLU A 1 101 ? -15.293 -8.197 -5.924 1.00 74.12 101 GLU A O 1
ATOM 842 N N . PRO A 1 102 ? -17.287 -7.445 -6.647 1.00 56.31 102 PRO A N 1
ATOM 843 C CA . PRO A 1 102 ? -17.736 -8.778 -7.000 1.00 56.31 102 PRO A CA 1
ATOM 844 C C . PRO A 1 102 ? -16.794 -9.317 -8.076 1.00 56.31 102 PRO A C 1
ATOM 846 O O . PRO A 1 102 ? -16.573 -8.634 -9.076 1.00 56.31 102 PRO A O 1
ATOM 849 N N . GLU A 1 103 ? -16.250 -10.524 -7.869 1.00 51.78 1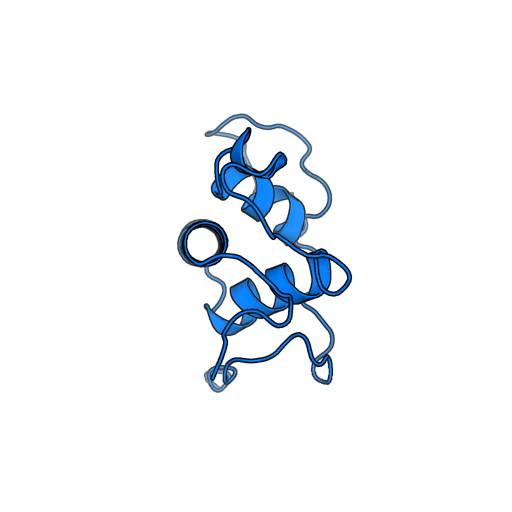03 GLU A N 1
ATOM 850 C CA . GLU A 1 103 ? -15.590 -11.272 -8.941 1.00 51.78 103 GLU A CA 1
ATOM 851 C C . GLU A 1 103 ? -16.512 -11.188 -10.158 1.00 51.78 103 GLU A C 1
ATOM 853 O O . GLU A 1 103 ? -17.671 -11.620 -10.084 1.00 51.78 103 GLU A O 1
ATOM 858 N N . GLN A 1 104 ? -16.047 -10.567 -11.243 1.00 40.50 104 GLN A N 1
ATOM 859 C CA . GLN A 1 104 ? -16.757 -10.639 -12.508 1.00 40.50 104 GLN A CA 1
ATOM 860 C C . GLN A 1 104 ? -16.757 -12.116 -12.896 1.00 40.50 104 GLN A C 1
ATOM 862 O O . GLN A 1 104 ? -15.763 -12.661 -13.361 1.00 40.50 104 GLN A O 1
ATOM 867 N N . ARG A 1 105 ? -17.858 -12.797 -12.577 1.00 34.56 105 ARG A N 1
ATOM 868 C CA . ARG A 1 105 ? -18.145 -14.125 -13.092 1.00 34.56 105 ARG A CA 1
ATOM 869 C C . ARG A 1 105 ? -18.487 -13.933 -14.562 1.00 34.56 105 ARG A C 1
ATOM 871 O O . ARG A 1 105 ? -19.573 -13.430 -14.854 1.00 34.56 105 ARG A O 1
ATOM 878 N N . ASP A 1 106 ? -17.539 -14.274 -15.427 1.00 38.66 106 ASP A N 1
ATOM 879 C CA . ASP A 1 106 ? -17.783 -14.517 -16.852 1.00 38.66 106 ASP A CA 1
ATOM 880 C C . ASP A 1 106 ? -18.843 -15.617 -17.061 1.00 38.66 106 ASP A C 1
ATOM 882 O O . ASP A 1 106 ? -18.874 -16.592 -16.265 1.00 38.66 106 ASP A O 1
#

Nearest PDB structures (foldseek):
  7utf-assembly2_D  TM=5.478E-01  e=1.798E+00  Rhizobium leguminosarum
  8hwn-assembly2_A  TM=6.037E-01  e=6.583E+00  Devosia
  7utf-assembly1_C  TM=4.583E-01  e=4.544E+00  Rhizobium leguminosarum
  7utf-assembly1_A  TM=4.974E-01  e=4.271E+00  Rhizobium leguminosarum